Protein AF-B6QWJ3-F1 (afdb_monomer_lite)

Organism: Talaromyces marneffei (strain ATCC 18224 / CBS 334.59 / QM 7333) (NCBI:txid441960)

Sequence (126 aa):
MPTTPEPTTAPEAAPEGAREAASGGESKPYSTRLNRDDRIRILTLREAGFTYLQIASQLHITHDQVQYTCQSQQATPKKARGRTPKLSEEDVDRVIDWISSSKRTRRMPYCKGTLGEEPGAKDREQ

Foldseek 3Di:
DDDDDDDDDDDDDDDDDDDDDDDPPPPDPDFDDDDLVLLVQLVVVVVVPDDLVVSCVVSVHDSVNSVVSVVVVDSDPDDDDDDDDPDDPVRVVVVVCQCVVDPCSVPDPPVVNPDDDDDDDDDDDD

Secondary structure (DSSP, 8-state):
---------------------------PPPPPPPPHHHHHHHHHHHHTT--HHHHHHHHT--HHHHHHHHHH--SSPPPPP-PPPSS-HHHHHHHHHHHHH-HHHHTS-GGGTTS-----------

Structure (mmCIF, N/CA/C/O backbone):
data_AF-B6QWJ3-F1
#
_entry.id   AF-B6QWJ3-F1
#
loop_
_atom_site.group_PDB
_atom_site.id
_atom_site.type_symbol
_atom_site.label_atom_id
_atom_site.label_alt_id
_atom_site.label_comp_id
_atom_site.label_asym_id
_atom_site.label_entity_id
_atom_site.label_seq_id
_atom_site.pdbx_PDB_ins_code
_atom_site.Cartn_x
_atom_site.Cartn_y
_atom_site.Cartn_z
_atom_site.occupancy
_atom_site.B_iso_or_equiv
_atom_site.auth_seq_id
_atom_site.auth_comp_id
_atom_site.auth_asym_id
_atom_site.auth_atom_id
_atom_site.pdbx_PDB_model_num
ATOM 1 N N . MET A 1 1 ? 17.146 13.022 80.639 1.00 51.72 1 MET A N 1
ATOM 2 C CA . MET A 1 1 ? 18.203 14.061 80.619 1.00 51.72 1 MET A CA 1
ATOM 3 C C . MET A 1 1 ? 19.398 13.463 81.343 1.00 51.72 1 MET A C 1
ATOM 5 O O . MET A 1 1 ? 19.155 13.011 82.458 1.00 51.72 1 MET A O 1
ATOM 9 N N . PRO A 1 2 ? 20.585 13.308 80.722 1.00 50.34 2 PRO A N 1
ATOM 10 C CA . PRO A 1 2 ? 21.400 14.426 80.210 1.00 50.34 2 PRO A CA 1
ATOM 11 C C . PRO A 1 2 ? 22.055 14.174 78.815 1.00 50.34 2 PRO A C 1
ATOM 13 O O . PRO A 1 2 ? 22.333 13.043 78.443 1.00 50.34 2 PRO A O 1
ATOM 16 N N . THR A 1 3 ? 22.002 15.175 77.925 1.00 45.66 3 THR A N 1
ATOM 17 C CA . THR A 1 3 ? 23.116 15.982 77.352 1.00 45.66 3 THR A CA 1
ATOM 18 C C . THR A 1 3 ? 23.955 15.340 76.236 1.00 45.66 3 THR A C 1
ATOM 20 O O . THR A 1 3 ? 24.831 14.517 76.483 1.00 45.66 3 THR A O 1
ATOM 23 N N . THR A 1 4 ? 23.721 15.840 75.018 1.00 52.12 4 THR A N 1
ATOM 24 C CA . THR A 1 4 ? 24.616 15.861 73.846 1.00 52.12 4 THR A CA 1
ATOM 25 C C . THR A 1 4 ? 25.978 16.487 74.186 1.00 52.12 4 THR A C 1
ATOM 27 O O . THR A 1 4 ? 26.058 17.303 75.109 1.00 52.12 4 THR A O 1
ATOM 30 N N . PRO A 1 5 ? 27.033 16.168 73.418 1.00 62.16 5 PRO A N 1
ATOM 31 C CA . PRO A 1 5 ? 27.513 17.173 72.459 1.00 62.16 5 PRO A CA 1
ATOM 32 C C . PRO A 1 5 ? 27.913 16.610 71.077 1.00 62.16 5 PRO A C 1
ATOM 34 O O . PRO A 1 5 ? 28.518 15.546 70.971 1.00 62.16 5 PRO A O 1
ATOM 37 N N . GLU A 1 6 ? 27.602 17.373 70.023 1.00 51.09 6 GLU A N 1
ATOM 38 C CA . GLU A 1 6 ? 28.277 17.295 68.718 1.00 51.09 6 GLU A CA 1
ATOM 39 C C . GLU A 1 6 ? 29.750 17.716 68.844 1.00 51.09 6 GLU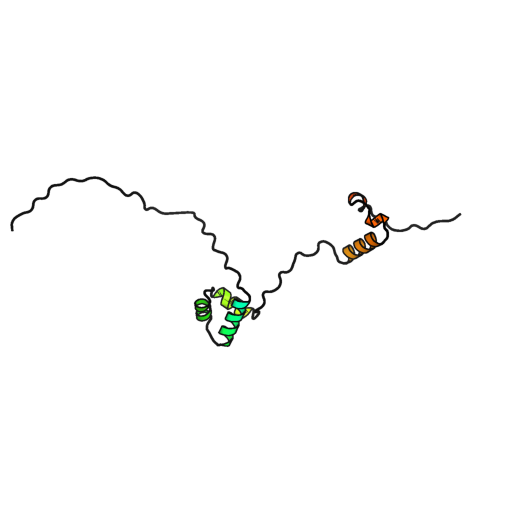 A C 1
ATOM 41 O O . GLU A 1 6 ? 30.107 18.491 69.738 1.00 51.09 6 GLU A O 1
ATOM 46 N N . PRO A 1 7 ? 30.587 17.307 67.878 1.00 60.84 7 PRO A N 1
ATOM 47 C CA . PRO A 1 7 ? 31.328 18.339 67.160 1.00 60.84 7 PRO A CA 1
ATOM 48 C C . PRO A 1 7 ? 31.329 18.166 65.630 1.00 60.84 7 PRO A C 1
ATOM 50 O O . PRO A 1 7 ? 31.678 17.124 65.085 1.00 60.84 7 PRO A O 1
ATOM 53 N N . THR A 1 8 ? 30.976 19.275 64.978 1.00 55.28 8 THR A N 1
ATOM 54 C CA . THR A 1 8 ? 31.453 19.829 63.699 1.00 55.28 8 THR A CA 1
ATOM 55 C C . THR A 1 8 ? 32.622 19.104 63.010 1.00 55.28 8 THR A C 1
ATOM 57 O O . THR A 1 8 ? 33.671 18.898 63.619 1.00 55.28 8 THR A O 1
ATOM 60 N N . THR A 1 9 ? 32.477 18.834 61.704 1.00 45.72 9 THR A N 1
ATOM 61 C CA . THR A 1 9 ? 33.469 19.087 60.629 1.00 45.72 9 THR A CA 1
ATOM 62 C C . THR A 1 9 ? 32.868 18.678 59.271 1.00 45.72 9 THR A C 1
ATOM 64 O O . THR A 1 9 ? 32.693 17.498 58.984 1.00 45.72 9 THR A O 1
ATOM 67 N N . ALA A 1 10 ? 32.545 19.672 58.439 1.00 48.94 10 ALA A N 1
ATOM 68 C CA . ALA A 1 10 ? 32.443 19.570 56.974 1.00 48.94 10 ALA A CA 1
ATOM 69 C C . ALA A 1 10 ? 33.877 19.709 56.384 1.00 48.94 10 ALA A C 1
ATOM 71 O O . ALA A 1 10 ? 34.705 20.274 57.105 1.00 48.94 10 ALA A O 1
ATOM 72 N N . PRO A 1 11 ? 34.221 19.298 55.135 1.00 56.81 11 PRO A N 1
ATOM 73 C CA . PRO A 1 11 ? 33.422 19.507 53.917 1.00 56.81 11 PRO A CA 1
ATOM 74 C C . PRO A 1 11 ? 33.560 18.426 52.808 1.00 56.81 11 PRO A C 1
ATOM 76 O O . PRO A 1 11 ? 34.256 17.432 52.956 1.00 56.81 11 PRO A O 1
ATOM 79 N N . GLU A 1 12 ? 32.923 18.714 51.664 1.00 45.66 12 GLU A N 1
ATOM 80 C CA . GLU A 1 12 ? 33.376 18.349 50.308 1.00 45.66 12 GLU A CA 1
ATOM 81 C C . GLU A 1 12 ? 33.055 16.942 49.766 1.00 45.66 12 GLU A C 1
ATOM 83 O O . GLU A 1 12 ? 33.796 15.987 49.949 1.00 45.66 12 GLU A O 1
ATOM 88 N N . ALA A 1 13 ? 31.987 16.858 48.966 1.00 41.09 13 ALA A N 1
ATOM 89 C CA . ALA A 1 13 ? 32.030 16.216 47.648 1.00 41.09 13 ALA A CA 1
ATOM 90 C C . ALA A 1 13 ? 30.765 16.592 46.860 1.00 41.09 13 ALA A C 1
ATOM 92 O O . ALA A 1 13 ? 29.645 16.256 47.243 1.00 41.09 13 ALA A O 1
ATOM 93 N N . ALA A 1 14 ? 30.957 17.318 45.760 1.00 51.53 14 ALA A N 1
ATOM 94 C CA . ALA A 1 14 ? 29.936 17.558 44.748 1.00 51.53 14 ALA A CA 1
ATOM 95 C C . ALA A 1 14 ? 29.387 16.229 44.191 1.00 51.53 14 ALA A C 1
ATOM 97 O O . ALA A 1 14 ? 30.096 15.222 44.149 1.00 51.53 14 ALA A O 1
ATOM 98 N N . PRO A 1 15 ? 28.155 16.240 43.672 1.00 49.75 15 PRO A N 1
ATOM 99 C CA . PRO A 1 15 ? 28.091 16.006 42.234 1.00 49.75 15 PRO A CA 1
ATOM 100 C C . PRO A 1 15 ? 27.407 17.155 41.491 1.00 49.75 15 PRO A C 1
ATOM 102 O O . PRO A 1 15 ? 26.205 17.401 41.592 1.00 49.75 15 PRO A O 1
ATOM 105 N N . GLU A 1 16 ? 28.230 17.832 40.695 1.00 50.47 16 GLU A N 1
ATOM 106 C CA . GLU A 1 16 ? 27.838 18.423 39.423 1.00 50.47 16 GLU A CA 1
ATOM 107 C C . GLU A 1 16 ? 27.122 17.360 38.580 1.00 50.47 16 GLU A C 1
ATOM 109 O O . GLU A 1 16 ? 27.654 16.269 38.377 1.00 50.47 16 GLU A O 1
ATOM 114 N N . GLY A 1 17 ? 25.936 17.675 38.061 1.00 47.25 17 GLY A N 1
ATOM 115 C CA . GLY A 1 17 ? 25.337 16.850 37.013 1.00 47.25 17 GLY A CA 1
ATOM 116 C C . GLY A 1 17 ? 23.819 16.818 36.988 1.00 47.25 17 GLY A C 1
ATOM 117 O O . GLY A 1 17 ? 23.249 15.737 37.032 1.00 47.25 17 GLY A O 1
ATOM 118 N N . ALA A 1 18 ? 23.148 17.968 36.893 1.00 48.97 18 ALA A N 1
ATOM 119 C CA . ALA A 1 18 ? 21.744 17.998 36.472 1.00 48.97 18 ALA A CA 1
ATOM 120 C C . ALA A 1 18 ? 21.313 19.402 36.025 1.00 48.97 18 ALA A C 1
ATOM 122 O O . ALA A 1 18 ? 20.851 20.211 36.826 1.00 48.97 18 ALA A O 1
ATOM 123 N N . ARG A 1 19 ? 21.501 19.701 34.737 1.00 50.94 19 ARG A N 1
ATOM 124 C CA . ARG A 1 19 ? 20.718 20.688 33.967 1.00 50.94 19 ARG A CA 1
ATOM 125 C C . ARG A 1 19 ? 21.004 20.433 32.486 1.00 50.94 19 ARG A C 1
ATOM 127 O O . ARG A 1 19 ? 22.098 20.721 32.018 1.00 50.94 19 ARG A O 1
ATOM 134 N N . GLU A 1 20 ? 20.248 19.517 31.875 1.00 46.59 20 GLU A N 1
ATOM 135 C CA . GLU A 1 20 ? 19.101 19.817 30.988 1.00 46.59 20 GLU A CA 1
ATOM 136 C C . GLU A 1 20 ? 19.497 20.807 29.879 1.00 46.59 20 GLU A C 1
ATOM 138 O O . GLU A 1 20 ? 19.788 21.964 30.145 1.00 46.59 20 GLU A O 1
ATOM 143 N N . ALA A 1 21 ? 19.750 20.351 28.652 1.00 46.31 21 ALA A N 1
ATOM 144 C CA . ALA A 1 21 ? 18.791 19.939 27.618 1.00 46.31 21 ALA A CA 1
ATOM 145 C C . ALA A 1 21 ? 18.730 21.017 26.524 1.00 46.31 21 ALA A C 1
ATOM 147 O O . ALA A 1 21 ? 18.309 22.136 26.788 1.00 46.31 21 ALA A O 1
ATOM 148 N N . ALA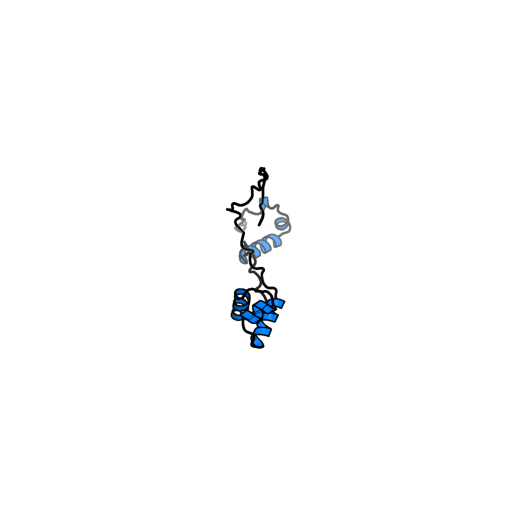 A 1 22 ? 19.128 20.670 25.296 1.00 46.78 22 ALA A N 1
ATOM 149 C CA . ALA A 1 22 ? 18.322 20.899 24.093 1.00 46.78 22 ALA A CA 1
ATOM 150 C C . ALA A 1 22 ? 19.084 20.522 22.814 1.00 46.78 22 ALA A C 1
ATOM 152 O O . ALA A 1 22 ? 20.265 20.808 22.648 1.00 46.78 22 ALA A O 1
ATOM 153 N N . SER A 1 23 ? 18.313 19.982 21.872 1.00 49.84 23 SER A N 1
ATOM 154 C CA . SER A 1 23 ? 18.631 19.777 20.458 1.00 49.84 23 SER A CA 1
ATOM 155 C C . SER A 1 23 ? 19.298 18.457 20.063 1.00 49.84 23 SER A C 1
ATOM 157 O O . SER A 1 23 ? 20.078 18.398 19.114 1.00 49.84 23 SER A O 1
ATOM 159 N N . GLY A 1 24 ? 18.874 17.360 20.690 1.00 46.06 24 GLY A N 1
ATOM 160 C CA . GLY A 1 24 ? 18.701 16.115 19.945 1.00 46.06 24 GLY A CA 1
ATOM 161 C C . GLY A 1 24 ? 17.351 16.185 19.239 1.00 46.06 24 GLY A C 1
ATOM 162 O O . GLY A 1 24 ? 16.323 15.956 19.864 1.00 46.06 24 GLY A O 1
ATOM 163 N N . GLY A 1 25 ? 17.323 16.578 17.966 1.00 47.16 25 GLY A N 1
ATOM 164 C CA . GLY A 1 25 ? 16.115 16.437 17.160 1.00 47.16 25 GLY A CA 1
ATOM 165 C C . GLY A 1 25 ? 15.824 14.951 16.989 1.00 47.16 25 GLY A C 1
ATOM 166 O O . GLY A 1 25 ? 16.382 14.325 16.093 1.00 47.16 25 GLY A O 1
ATOM 167 N N . GLU A 1 26 ? 15.001 14.375 17.864 1.00 51.66 26 GLU A N 1
ATOM 168 C CA . GLU A 1 26 ? 14.523 13.003 17.720 1.00 51.66 26 GLU A CA 1
ATOM 169 C C . GLU A 1 26 ? 13.718 12.917 16.422 1.00 51.66 26 GLU A C 1
ATOM 171 O O . GLU A 1 26 ? 12.566 13.351 16.317 1.00 51.66 26 GLU A O 1
ATOM 176 N N . SER A 1 27 ? 14.363 12.389 15.382 1.00 58.72 27 SER A N 1
ATOM 177 C CA . SER A 1 27 ? 13.700 12.018 14.145 1.00 58.72 27 SER A CA 1
ATOM 178 C C . SER A 1 27 ? 12.640 10.985 14.502 1.00 58.72 27 SER A C 1
ATOM 180 O O . SER A 1 27 ? 12.977 9.854 14.855 1.00 58.72 27 SER A O 1
ATOM 182 N N . LYS A 1 28 ? 11.365 11.386 14.445 1.00 59.78 28 LYS A N 1
ATOM 183 C CA . LYS A 1 28 ? 10.224 10.490 14.665 1.00 59.78 28 LYS A CA 1
ATOM 184 C C . LYS A 1 28 ? 10.461 9.217 13.848 1.00 59.78 28 LYS A C 1
ATOM 186 O O . LYS A 1 28 ? 10.629 9.340 12.630 1.00 59.78 28 LYS A O 1
ATOM 191 N N . PRO A 1 29 ? 10.513 8.026 14.471 1.00 58.28 29 PRO A N 1
ATOM 192 C CA . PRO A 1 29 ? 10.700 6.802 13.717 1.00 58.28 29 PRO A CA 1
ATOM 193 C C . PRO A 1 29 ? 9.537 6.707 12.734 1.00 58.28 29 PRO A C 1
ATOM 195 O O . PRO A 1 29 ? 8.370 6.686 13.132 1.00 58.28 29 PRO A O 1
ATOM 198 N N . TYR A 1 30 ? 9.845 6.744 11.438 1.00 58.50 30 TYR A N 1
ATOM 199 C CA . TYR A 1 30 ? 8.831 6.567 10.412 1.00 58.50 30 TYR A CA 1
ATOM 200 C C . TYR A 1 30 ? 8.126 5.240 10.679 1.00 58.50 30 TYR A C 1
ATOM 202 O O . TYR A 1 30 ? 8.777 4.205 10.815 1.00 58.50 30 TYR A O 1
ATOM 210 N N . SER A 1 31 ? 6.797 5.285 10.787 1.00 65.75 31 SER A N 1
ATOM 211 C CA . SER A 1 31 ? 5.992 4.097 11.051 1.00 65.75 31 SER A CA 1
ATOM 212 C C . SER A 1 31 ? 6.284 3.038 9.984 1.00 65.75 31 SER A C 1
ATOM 214 O O . SER A 1 31 ? 6.079 3.271 8.788 1.00 65.75 31 SER A O 1
ATOM 216 N N . THR A 1 32 ? 6.815 1.891 10.414 1.00 80.38 32 THR A N 1
ATOM 217 C CA . THR A 1 32 ? 7.132 0.766 9.534 1.00 80.38 32 THR A CA 1
ATOM 218 C C . THR A 1 32 ? 5.881 0.367 8.756 1.00 80.38 32 THR A C 1
ATOM 220 O O . THR A 1 32 ? 4.793 0.240 9.318 1.00 80.38 32 THR A O 1
ATOM 223 N N . ARG A 1 33 ? 6.015 0.194 7.435 1.00 82.56 33 ARG A N 1
ATOM 224 C CA . ARG A 1 33 ? 4.890 -0.221 6.586 1.00 82.56 33 ARG A CA 1
ATOM 225 C C . ARG A 1 33 ? 4.392 -1.594 7.043 1.00 82.56 33 ARG A C 1
ATOM 227 O O . ARG A 1 33 ? 5.197 -2.509 7.183 1.00 82.56 33 ARG A O 1
ATOM 234 N N . LEU A 1 34 ? 3.075 -1.732 7.210 1.00 86.56 34 LEU A N 1
ATOM 235 C CA . LEU A 1 34 ? 2.450 -3.013 7.544 1.00 86.56 34 LEU A CA 1
ATOM 236 C C . LEU A 1 34 ? 2.729 -4.068 6.472 1.00 86.56 34 LEU A C 1
ATOM 238 O O . LEU A 1 34 ? 2.629 -3.781 5.271 1.00 86.56 34 LEU A O 1
ATOM 242 N N . ASN A 1 35 ? 3.006 -5.294 6.917 1.00 87.94 35 ASN A N 1
ATOM 243 C CA . ASN A 1 35 ? 3.135 -6.436 6.029 1.00 87.94 35 ASN A CA 1
ATOM 244 C C . ASN A 1 35 ? 1.748 -6.909 5.548 1.00 87.94 35 ASN A C 1
ATOM 246 O O . ASN A 1 35 ? 0.708 -6.520 6.087 1.00 87.94 35 ASN A O 1
ATOM 250 N N . ARG A 1 36 ? 1.712 -7.752 4.512 1.00 87.81 36 ARG A N 1
ATOM 251 C CA . ARG A 1 36 ? 0.461 -8.311 3.977 1.00 87.81 36 ARG A CA 1
ATOM 252 C C . ARG A 1 36 ? -0.301 -9.097 5.047 1.00 87.81 36 ARG A C 1
ATOM 254 O O . ARG A 1 36 ? -1.506 -8.903 5.181 1.00 87.81 36 ARG A O 1
ATOM 261 N N . ASP A 1 37 ? 0.394 -9.925 5.822 1.00 91.19 37 ASP A N 1
ATOM 262 C CA . ASP A 1 37 ? -0.227 -10.752 6.862 1.00 91.19 37 ASP A CA 1
ATOM 263 C C . ASP A 1 37 ? -0.819 -9.913 7.997 1.00 91.19 37 ASP A C 1
ATOM 265 O O . ASP A 1 37 ? -1.909 -10.213 8.475 1.00 91.19 37 ASP A O 1
ATOM 269 N N . ASP A 1 38 ? -0.173 -8.805 8.377 1.00 91.12 38 ASP A N 1
ATOM 270 C CA . ASP A 1 38 ? -0.737 -7.866 9.355 1.00 91.12 38 ASP A CA 1
ATOM 271 C C . ASP A 1 38 ? -2.055 -7.284 8.859 1.00 91.12 38 ASP A C 1
ATOM 273 O O . ASP A 1 38 ? -3.038 -7.254 9.595 1.00 91.12 38 ASP A O 1
ATOM 277 N N . ARG A 1 39 ? -2.111 -6.884 7.583 1.00 93.00 39 ARG A N 1
ATOM 278 C CA . ARG A 1 39 ? -3.341 -6.363 6.976 1.00 93.00 39 ARG A CA 1
ATOM 279 C C . ARG A 1 39 ? -4.447 -7.416 6.955 1.00 93.00 39 ARG A C 1
ATOM 281 O O . ARG A 1 39 ? -5.586 -7.083 7.263 1.00 93.00 39 ARG A O 1
ATOM 288 N N . ILE A 1 40 ? -4.120 -8.673 6.644 1.00 94.06 40 ILE A N 1
ATOM 289 C CA . ILE A 1 40 ? -5.079 -9.790 6.691 1.00 94.06 40 ILE A CA 1
ATOM 290 C C . ILE A 1 40 ? -5.597 -9.989 8.120 1.00 94.06 40 ILE A C 1
ATOM 292 O O . ILE A 1 40 ? -6.809 -10.067 8.318 1.00 94.06 40 ILE A O 1
ATOM 296 N N . ARG A 1 41 ? -4.708 -10.009 9.123 1.00 94.88 41 ARG A N 1
ATOM 297 C CA . ARG A 1 41 ? -5.090 -10.153 10.537 1.00 94.88 41 ARG A CA 1
ATOM 298 C C . ARG A 1 41 ? -6.002 -9.021 11.000 1.00 94.88 41 ARG A C 1
ATOM 300 O O . ARG A 1 41 ? -7.018 -9.295 11.628 1.00 94.88 41 ARG A O 1
ATOM 307 N N . ILE A 1 42 ? -5.694 -7.773 10.644 1.00 94.94 42 ILE A N 1
ATOM 308 C CA . ILE A 1 42 ? -6.534 -6.607 10.962 1.00 94.94 42 ILE A CA 1
ATOM 309 C C . ILE A 1 42 ? -7.938 -6.763 10.371 1.00 94.94 42 ILE A C 1
ATOM 311 O O . ILE A 1 42 ? -8.918 -6.564 11.085 1.00 94.94 42 ILE A O 1
ATOM 315 N N . LEU A 1 43 ? -8.045 -7.117 9.085 1.00 95.00 43 LEU A N 1
ATOM 316 C CA . LEU A 1 43 ? -9.343 -7.278 8.420 1.00 95.00 43 LEU A CA 1
ATOM 317 C C . LEU A 1 43 ? -10.142 -8.432 9.032 1.00 95.00 43 LEU A C 1
ATOM 319 O O . LEU A 1 43 ? -11.314 -8.255 9.340 1.00 95.00 43 LEU A O 1
ATOM 323 N N . THR A 1 44 ? -9.484 -9.556 9.317 1.00 95.88 44 THR A N 1
ATOM 324 C CA . THR A 1 44 ? -10.109 -10.719 9.967 1.00 95.88 44 THR A CA 1
ATOM 325 C C . THR A 1 44 ? -10.639 -10.362 11.358 1.00 95.88 44 THR A C 1
ATOM 327 O O . THR A 1 44 ? -11.777 -10.672 11.696 1.00 95.88 44 THR A O 1
ATOM 330 N N . LEU A 1 45 ? -9.842 -9.659 12.173 1.00 95.44 45 LEU A N 1
ATOM 331 C CA . LEU A 1 45 ? -10.274 -9.208 13.500 1.00 95.44 45 LEU A CA 1
ATOM 332 C C . LEU A 1 45 ? -11.409 -8.186 13.408 1.00 95.44 45 LEU A C 1
ATOM 334 O O . LEU A 1 45 ? -12.298 -8.170 14.259 1.00 95.44 45 LEU A O 1
ATOM 338 N N . ARG A 1 46 ? -11.416 -7.351 12.365 1.00 95.06 46 ARG A N 1
ATOM 339 C CA . ARG A 1 46 ? -12.516 -6.419 12.137 1.00 95.06 46 ARG A CA 1
ATOM 340 C C . ARG A 1 46 ? -13.809 -7.140 11.758 1.00 95.06 46 ARG A C 1
ATOM 342 O O . ARG A 1 46 ? -14.861 -6.761 12.264 1.00 95.06 46 ARG A O 1
ATOM 349 N N . GLU A 1 47 ? -13.733 -8.165 10.915 1.00 93.88 47 GLU A N 1
ATOM 350 C CA . GLU A 1 47 ? -14.872 -9.026 10.564 1.00 93.88 47 GLU A CA 1
ATOM 351 C C . GLU A 1 47 ? -15.403 -9.792 11.783 1.00 93.88 47 GLU A C 1
ATOM 353 O O . GLU A 1 47 ? -16.612 -9.928 11.943 1.00 93.88 47 GLU A O 1
ATOM 358 N N . ALA A 1 48 ? -14.519 -10.195 12.698 1.00 95.62 48 ALA A N 1
ATOM 359 C CA . ALA A 1 48 ? -14.884 -10.796 13.980 1.00 95.62 48 ALA A CA 1
ATOM 360 C C . ALA A 1 48 ? -15.467 -9.797 15.009 1.00 95.62 48 ALA A C 1
ATOM 362 O O . ALA A 1 48 ? -15.828 -10.201 16.112 1.00 95.62 48 ALA A O 1
ATOM 363 N N . GLY A 1 49 ? -15.569 -8.504 14.676 1.00 95.31 49 GLY A N 1
ATOM 364 C CA . GLY A 1 49 ? -16.221 -7.491 15.512 1.00 95.31 49 GLY A CA 1
ATOM 365 C C . GLY A 1 49 ? -15.322 -6.798 16.542 1.00 95.31 49 GLY A C 1
ATOM 366 O O . GLY A 1 49 ? -15.833 -6.082 17.403 1.00 95.31 49 GLY A O 1
ATOM 367 N N . PHE A 1 50 ? -13.998 -6.960 16.469 1.00 95.81 50 PHE A N 1
ATOM 368 C CA . PHE A 1 50 ? -13.080 -6.264 17.376 1.00 95.81 50 PHE A CA 1
ATOM 369 C C . PHE A 1 50 ? -12.995 -4.760 17.071 1.00 95.81 50 PHE A C 1
ATOM 371 O O . PHE A 1 50 ? -13.052 -4.316 15.919 1.00 95.81 50 PHE A O 1
ATOM 378 N N . THR A 1 51 ? -12.813 -3.959 18.124 1.00 96.50 51 THR A N 1
ATOM 379 C CA . THR A 1 51 ? -12.618 -2.505 18.011 1.00 96.50 51 THR A CA 1
ATOM 380 C C . THR A 1 51 ? -11.190 -2.159 17.582 1.00 96.50 51 THR A C 1
ATOM 382 O O . THR A 1 51 ? -10.255 -2.936 17.775 1.00 96.50 51 THR A O 1
ATOM 385 N N . TYR A 1 52 ? -10.981 -0.955 17.042 1.00 95.75 52 TYR A N 1
ATOM 386 C CA . TYR A 1 52 ? -9.657 -0.528 16.569 1.00 95.75 52 TYR A CA 1
ATOM 387 C C . TYR A 1 52 ? -8.586 -0.529 17.654 1.00 95.75 52 TYR A C 1
ATOM 389 O O . TYR A 1 52 ? -7.461 -0.948 17.391 1.00 95.75 52 TYR A O 1
ATOM 397 N N . LEU A 1 53 ? -8.938 -0.108 18.870 1.00 95.75 53 LEU A N 1
ATOM 398 C CA . LEU A 1 53 ? -8.011 -0.090 20.000 1.00 95.75 53 LEU A CA 1
ATOM 399 C C . LEU A 1 53 ? -7.586 -1.504 20.406 1.00 95.75 53 LEU A C 1
ATOM 401 O O . LEU A 1 53 ? -6.405 -1.729 20.646 1.00 95.75 53 LEU A O 1
ATOM 405 N N . GLN A 1 54 ? -8.519 -2.462 20.407 1.00 95.31 54 GLN A N 1
ATOM 406 C CA . GLN A 1 54 ? -8.221 -3.866 20.718 1.00 95.31 54 GLN A CA 1
ATOM 407 C C . GLN A 1 54 ? -7.308 -4.504 19.664 1.00 95.31 54 GLN A C 1
ATOM 409 O O . GLN A 1 54 ? -6.383 -5.241 19.998 1.00 95.31 54 GLN A O 1
ATOM 414 N N . ILE A 1 55 ? -7.541 -4.204 18.385 1.00 95.44 55 ILE A N 1
ATOM 415 C CA . ILE A 1 55 ? -6.706 -4.705 17.286 1.00 95.44 55 ILE A CA 1
ATOM 416 C C . ILE A 1 55 ? -5.297 -4.105 17.376 1.00 95.44 55 ILE A C 1
ATOM 418 O O . ILE A 1 55 ? -4.310 -4.828 17.249 1.00 95.44 55 ILE A O 1
ATOM 422 N N . ALA A 1 56 ? -5.205 -2.798 17.637 1.00 95.12 56 ALA A N 1
ATOM 423 C CA . ALA A 1 56 ? -3.940 -2.094 17.813 1.00 95.12 56 ALA A CA 1
ATOM 424 C C . ALA A 1 56 ? -3.125 -2.666 18.983 1.00 95.12 56 ALA A C 1
ATOM 426 O O . ALA A 1 56 ? -1.934 -2.936 18.823 1.00 95.12 56 ALA A O 1
ATOM 427 N N . SER A 1 57 ? -3.770 -2.929 20.128 1.00 94.81 57 SER A N 1
ATOM 428 C CA . SER A 1 57 ? -3.102 -3.532 21.285 1.00 94.81 57 SER A CA 1
ATOM 429 C C . SER A 1 57 ? -2.652 -4.968 21.025 1.00 94.81 57 SER A C 1
ATOM 431 O O . SER A 1 57 ? -1.558 -5.336 21.437 1.00 94.81 57 SER A O 1
ATOM 433 N N . GLN A 1 58 ? -3.463 -5.767 20.322 1.00 93.88 58 GLN A N 1
ATOM 434 C CA . GLN A 1 58 ? -3.174 -7.181 20.061 1.00 93.88 58 GLN A CA 1
ATOM 435 C C . GLN A 1 58 ? -2.036 -7.385 19.051 1.00 93.88 58 GLN A C 1
ATOM 437 O O . GLN A 1 58 ? -1.270 -8.337 19.167 1.00 93.88 58 GLN A O 1
ATOM 442 N N . LEU A 1 59 ? -1.948 -6.524 18.033 1.00 91.75 59 LEU A N 1
ATOM 443 C CA . LEU A 1 59 ? -0.955 -6.629 16.957 1.00 91.75 59 LEU A CA 1
ATOM 444 C C . LEU A 1 59 ? 0.258 -5.708 17.162 1.00 91.75 59 LEU A C 1
ATOM 446 O O . LEU A 1 59 ? 1.181 -5.753 16.355 1.00 91.75 59 LEU A O 1
ATOM 450 N N . HIS A 1 60 ? 0.267 -4.890 18.221 1.00 92.12 60 HIS A N 1
ATOM 451 C CA . HIS A 1 60 ? 1.299 -3.883 18.504 1.00 92.12 60 HIS A CA 1
ATOM 452 C C . HIS A 1 60 ? 1.528 -2.898 17.344 1.00 92.12 60 HIS A C 1
ATOM 454 O O . HIS A 1 60 ? 2.656 -2.542 17.005 1.00 92.12 60 HIS A O 1
ATOM 460 N N . ILE A 1 61 ? 0.434 -2.448 16.737 1.00 91.75 61 ILE A N 1
ATOM 461 C CA . ILE A 1 61 ? 0.414 -1.497 15.617 1.00 91.75 61 ILE A CA 1
ATOM 462 C C . ILE A 1 61 ? -0.344 -0.237 16.020 1.00 91.75 61 ILE A C 1
ATOM 464 O O . ILE A 1 61 ? -1.091 -0.232 16.998 1.00 91.75 61 ILE A O 1
ATOM 468 N N . THR A 1 62 ? -0.178 0.850 15.272 1.00 92.75 62 THR A N 1
ATOM 469 C CA . THR A 1 62 ? -0.856 2.100 15.623 1.00 92.75 62 THR A CA 1
ATOM 470 C C . THR A 1 62 ? -2.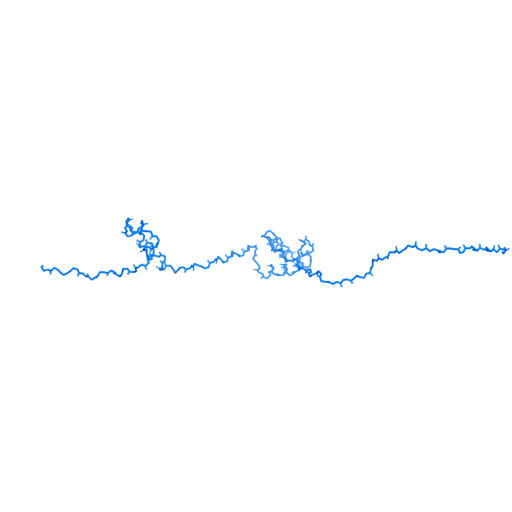335 2.063 15.244 1.00 92.75 62 THR A C 1
ATOM 472 O O . THR A 1 62 ? -2.746 1.422 14.273 1.00 92.75 62 THR A O 1
ATOM 475 N N . HIS A 1 63 ? -3.150 2.809 15.992 1.00 94.12 63 HIS A N 1
ATOM 476 C CA . HIS A 1 63 ? -4.571 2.980 15.687 1.00 94.12 63 HIS A CA 1
ATOM 477 C C . HIS A 1 63 ? -4.791 3.475 14.245 1.00 94.12 63 HIS A C 1
ATOM 479 O O . HIS A 1 63 ? -5.643 2.949 13.530 1.00 94.12 63 HIS A O 1
ATOM 485 N N . ASP A 1 64 ? -3.966 4.417 13.779 1.00 92.38 64 ASP A N 1
ATOM 486 C CA . ASP A 1 64 ? -4.053 4.961 12.419 1.00 92.38 64 ASP A CA 1
ATOM 487 C C . ASP A 1 64 ? -3.785 3.904 11.343 1.00 92.38 64 ASP A C 1
ATOM 489 O O . ASP A 1 64 ? -4.439 3.896 10.301 1.00 92.38 64 ASP A O 1
ATOM 493 N N . GLN A 1 65 ? -2.864 2.969 11.594 1.00 92.12 65 GLN A N 1
ATOM 494 C CA . GLN A 1 65 ? -2.594 1.854 10.687 1.00 92.12 65 GLN A CA 1
ATOM 495 C C . GLN A 1 65 ? -3.786 0.891 10.599 1.00 92.12 65 GLN A C 1
ATOM 497 O O . GLN A 1 65 ? -4.130 0.435 9.502 1.00 92.12 65 GLN A O 1
ATOM 502 N N . VAL A 1 66 ? -4.447 0.612 11.728 1.00 93.75 66 VAL A N 1
ATOM 503 C CA . VAL A 1 66 ? -5.685 -0.186 11.771 1.00 93.75 66 VAL A CA 1
ATOM 504 C C . VAL A 1 66 ? -6.791 0.516 10.993 1.00 93.75 66 VAL A C 1
ATOM 506 O O . VAL A 1 66 ? -7.413 -0.090 10.117 1.00 93.75 66 VAL A O 1
ATOM 509 N N . GLN A 1 67 ? -6.997 1.804 11.267 1.00 94.50 67 GLN A N 1
ATOM 510 C CA . GLN A 1 67 ? -8.010 2.623 10.615 1.00 94.50 67 GLN A CA 1
ATOM 511 C C . GLN A 1 67 ? -7.786 2.684 9.102 1.00 94.50 67 GLN A C 1
ATOM 513 O O . GLN A 1 67 ? -8.706 2.399 8.337 1.00 94.50 67 GLN A O 1
ATOM 518 N N . TYR A 1 68 ? -6.564 2.989 8.662 1.00 92.94 68 TYR A N 1
ATOM 519 C CA . TYR A 1 68 ? -6.205 3.032 7.246 1.00 92.94 68 TYR A CA 1
ATOM 520 C C . TYR A 1 68 ? -6.441 1.683 6.560 1.00 92.94 68 TYR A C 1
ATOM 522 O O . TYR A 1 68 ? -7.012 1.620 5.470 1.00 92.94 68 TYR A O 1
ATOM 530 N N . THR A 1 69 ? -6.042 0.584 7.205 1.00 92.75 69 THR A N 1
ATOM 531 C CA . THR A 1 69 ? -6.246 -0.763 6.659 1.00 92.75 69 THR A CA 1
ATOM 532 C C . THR A 1 69 ? -7.734 -1.066 6.506 1.00 92.75 69 THR A C 1
ATOM 534 O O . THR A 1 69 ? -8.150 -1.476 5.422 1.00 92.75 69 THR A O 1
ATOM 537 N N . CYS A 1 70 ? -8.540 -0.772 7.530 1.00 92.38 70 CYS A N 1
ATOM 538 C CA . CYS A 1 70 ? -9.991 -0.953 7.499 1.00 92.38 70 CYS A CA 1
ATOM 539 C C . CYS A 1 70 ? -10.674 -0.095 6.427 1.00 92.38 70 CYS A C 1
ATOM 541 O O . CYS A 1 70 ? -11.579 -0.585 5.766 1.00 92.38 70 CYS A O 1
ATOM 543 N N . GLN A 1 71 ? -10.246 1.155 6.228 1.00 92.38 71 GLN A N 1
ATOM 544 C CA . GLN A 1 71 ? -10.793 2.031 5.183 1.00 92.38 71 GLN A CA 1
ATOM 545 C C . GLN A 1 71 ? -10.399 1.568 3.781 1.00 92.38 71 GLN A C 1
ATOM 547 O O . GLN A 1 71 ? -11.198 1.636 2.855 1.00 92.38 71 GLN A O 1
ATOM 552 N N . SER A 1 72 ? -9.161 1.096 3.616 1.00 88.00 72 SER A N 1
ATOM 553 C CA . SER A 1 72 ? -8.693 0.621 2.318 1.00 88.00 72 SER A CA 1
ATOM 554 C C . SER A 1 72 ? -9.324 -0.714 1.910 1.00 88.00 72 SER A C 1
ATOM 556 O O . SER A 1 72 ? -9.381 -0.978 0.717 1.00 88.00 72 SER A O 1
ATOM 558 N N . GLN A 1 73 ? -9.745 -1.561 2.865 1.00 83.94 73 GLN A N 1
ATOM 559 C CA . GLN A 1 73 ? -10.251 -2.935 2.657 1.00 83.94 73 GLN A CA 1
ATOM 560 C C . GLN A 1 73 ? -9.393 -3.810 1.718 1.00 83.94 73 GLN A C 1
ATOM 562 O O . GLN A 1 73 ? -9.846 -4.822 1.194 1.00 83.94 73 GLN A O 1
ATOM 567 N N . GLN A 1 74 ? -8.127 -3.447 1.502 1.00 79.44 74 GLN A N 1
ATOM 568 C CA . GLN A 1 74 ? -7.209 -4.178 0.635 1.00 79.44 74 GLN A CA 1
ATOM 569 C C . GLN A 1 74 ? -6.130 -4.829 1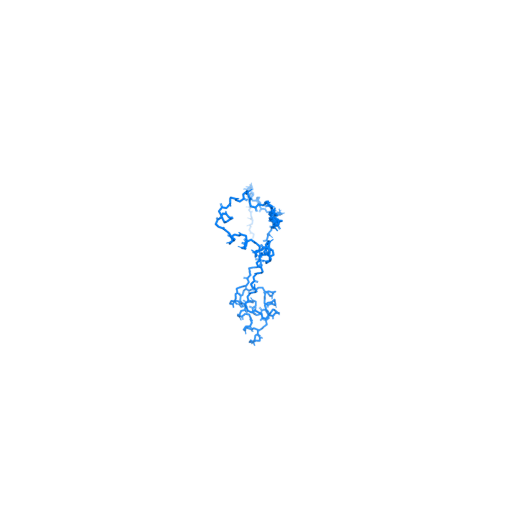.492 1.00 79.44 74 GLN A C 1
ATOM 571 O O . GLN A 1 74 ? -5.303 -4.142 2.098 1.00 79.44 74 GLN A O 1
ATOM 576 N N . ALA A 1 75 ? -6.102 -6.159 1.526 1.00 76.94 75 ALA A N 1
ATOM 577 C CA . ALA A 1 75 ? -5.034 -6.906 2.186 1.00 76.94 75 ALA A CA 1
ATOM 578 C C . ALA A 1 75 ? -3.709 -6.817 1.411 1.00 76.94 75 ALA A C 1
ATOM 580 O O . ALA A 1 75 ? -2.638 -6.722 2.006 1.00 76.94 75 ALA A O 1
ATOM 581 N N . THR A 1 76 ? -3.777 -6.810 0.078 1.00 77.88 76 THR A N 1
ATOM 582 C CA . THR A 1 76 ? -2.598 -6.787 -0.794 1.00 77.88 76 THR A CA 1
ATOM 583 C C . THR A 1 76 ? -2.133 -5.343 -1.010 1.00 77.88 76 THR A C 1
ATOM 585 O O . THR A 1 76 ? -2.889 -4.539 -1.560 1.00 77.88 76 THR A O 1
ATOM 588 N N . PRO A 1 77 ? -0.899 -4.975 -0.611 1.00 71.50 77 PRO A N 1
ATOM 589 C CA . PRO A 1 77 ? -0.354 -3.655 -0.905 1.00 71.50 77 PRO A CA 1
ATOM 590 C C . PRO A 1 77 ? -0.347 -3.385 -2.415 1.00 71.50 77 PRO A C 1
ATOM 592 O O . PRO A 1 77 ? 0.070 -4.231 -3.207 1.00 71.50 77 PRO A O 1
ATOM 595 N N . LYS A 1 78 ? -0.782 -2.191 -2.830 1.00 73.44 78 LYS A N 1
ATOM 596 C CA . LYS A 1 78 ? -0.770 -1.793 -4.243 1.00 73.44 78 LYS A CA 1
ATOM 597 C C . LYS A 1 78 ? 0.666 -1.796 -4.776 1.00 73.44 78 LYS A C 1
ATOM 599 O O . LYS A 1 78 ? 1.553 -1.196 -4.164 1.00 73.44 78 LYS A O 1
ATOM 604 N N . LYS A 1 79 ? 0.884 -2.431 -5.935 1.00 77.25 79 LYS A N 1
ATOM 605 C CA . LYS A 1 79 ? 2.182 -2.411 -6.625 1.00 77.25 79 LYS A CA 1
ATOM 606 C C . LYS A 1 79 ? 2.582 -0.959 -6.878 1.00 77.25 79 LYS A C 1
ATOM 608 O O . LYS A 1 79 ? 1.784 -0.177 -7.401 1.00 77.25 79 LYS A O 1
ATOM 613 N N . ALA A 1 80 ? 3.801 -0.597 -6.481 1.00 74.19 80 ALA A N 1
ATOM 614 C CA . ALA A 1 80 ? 4.321 0.737 -6.733 1.00 74.19 80 ALA A CA 1
ATOM 615 C C . ALA A 1 80 ? 4.285 1.010 -8.239 1.00 74.19 80 ALA A C 1
ATOM 617 O O . ALA A 1 80 ? 4.688 0.162 -9.042 1.00 74.19 80 ALA A O 1
ATOM 618 N N . ARG A 1 81 ? 3.790 2.190 -8.622 1.00 76.38 81 ARG A N 1
ATOM 619 C CA . ARG A 1 81 ? 3.923 2.645 -10.002 1.00 76.38 81 ARG A CA 1
ATOM 620 C C . ARG A 1 81 ? 5.420 2.823 -10.239 1.00 76.38 81 ARG A C 1
ATOM 622 O O . ARG A 1 81 ? 6.063 3.599 -9.536 1.00 76.38 81 ARG A O 1
ATOM 629 N N . GLY A 1 82 ? 5.975 2.030 -11.151 1.00 84.81 82 GLY A N 1
ATOM 630 C CA . GLY A 1 82 ? 7.372 2.159 -11.544 1.00 84.81 82 GLY A CA 1
ATOM 631 C C . GLY A 1 82 ? 7.643 3.528 -12.167 1.00 84.81 82 GLY A C 1
ATOM 632 O O . GLY A 1 82 ? 6.727 4.321 -12.402 1.00 84.81 82 GLY A O 1
ATOM 63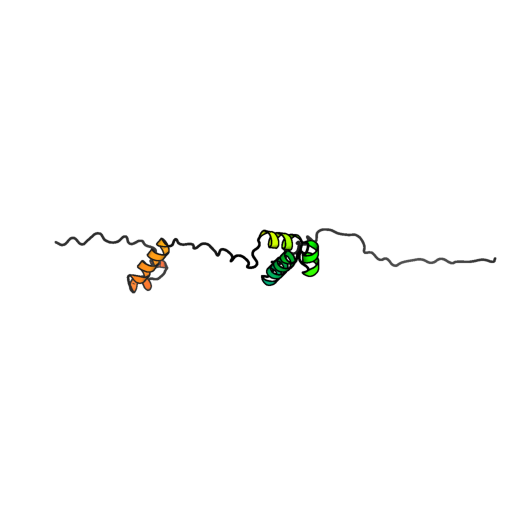3 N N . ARG A 1 83 ? 8.915 3.800 -12.460 1.00 85.38 83 ARG A N 1
ATOM 634 C CA . ARG A 1 83 ? 9.297 4.997 -13.211 1.00 85.38 83 ARG A CA 1
ATOM 635 C C . ARG A 1 83 ? 8.593 4.992 -14.570 1.00 85.38 83 ARG A C 1
ATOM 637 O O . ARG A 1 83 ? 8.560 3.960 -15.235 1.00 85.38 83 ARG A O 1
ATOM 644 N N . THR A 1 84 ? 8.052 6.136 -14.977 1.00 86.56 84 THR A N 1
ATOM 645 C CA . THR A 1 84 ? 7.497 6.291 -16.323 1.00 86.56 84 THR A CA 1
ATOM 646 C C . THR A 1 84 ? 8.597 6.080 -17.372 1.00 86.56 84 THR A C 1
ATOM 648 O O . THR A 1 84 ? 9.740 6.504 -17.145 1.00 86.56 84 THR A O 1
ATOM 651 N N . PRO A 1 85 ? 8.294 5.408 -18.495 1.00 88.25 85 PRO A N 1
ATOM 652 C CA . PRO A 1 85 ? 9.254 5.242 -19.579 1.00 88.25 85 PRO A CA 1
ATOM 653 C C . PRO A 1 85 ? 9.683 6.614 -20.118 1.00 88.25 85 PRO A C 1
ATOM 655 O O . PRO A 1 85 ? 8.923 7.580 -20.067 1.00 88.25 85 PRO A O 1
ATOM 658 N N . LYS A 1 86 ? 10.939 6.715 -20.569 1.00 89.62 86 LYS A N 1
ATOM 659 C CA . LYS A 1 86 ? 11.499 7.962 -21.126 1.00 89.62 86 LYS A CA 1
ATOM 660 C C . LYS A 1 86 ? 11.131 8.184 -22.594 1.00 89.62 86 LYS A C 1
ATOM 662 O O . LYS A 1 86 ? 11.250 9.305 -23.066 1.00 89.62 86 LYS A O 1
ATOM 667 N N . LEU A 1 87 ? 10.778 7.109 -23.288 1.00 89.50 87 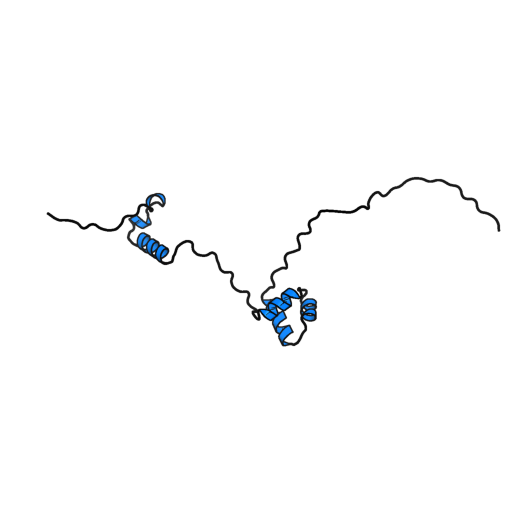LEU A N 1
ATOM 668 C CA . LEU A 1 87 ? 10.444 7.067 -24.707 1.00 89.50 87 LEU A CA 1
ATOM 669 C C . LEU A 1 87 ? 8.971 6.693 -24.824 1.00 89.50 87 LEU A C 1
ATOM 671 O O . LEU A 1 87 ? 8.482 5.909 -23.999 1.00 89.50 87 LEU A O 1
ATOM 675 N N . SER A 1 88 ? 8.283 7.266 -25.808 1.00 90.25 88 SER A N 1
ATOM 676 C CA . SER A 1 88 ? 6.933 6.824 -26.147 1.00 90.25 88 SER A CA 1
ATOM 677 C C . SER A 1 88 ? 6.975 5.437 -26.798 1.00 90.25 88 SER A C 1
ATOM 679 O O . SER A 1 88 ? 8.045 4.949 -27.172 1.00 90.25 88 SER A O 1
ATOM 681 N N . GLU A 1 89 ? 5.826 4.774 -26.914 1.00 90.12 89 GLU A N 1
ATOM 682 C CA . GLU A 1 89 ? 5.751 3.467 -27.582 1.00 90.12 89 GLU A CA 1
ATOM 683 C C . GLU A 1 89 ? 6.169 3.594 -29.057 1.00 90.12 89 GLU A C 1
ATOM 685 O O . GLU A 1 89 ? 6.966 2.797 -29.545 1.00 90.12 89 GLU A O 1
ATOM 690 N N . GLU A 1 90 ? 5.785 4.691 -29.713 1.00 90.94 90 GLU A N 1
ATOM 691 C CA . GLU A 1 90 ? 6.155 4.986 -31.100 1.00 90.94 90 GLU A CA 1
ATOM 692 C C . GLU A 1 90 ? 7.662 5.237 -31.259 1.00 90.94 90 GLU A C 1
ATOM 694 O O . GLU A 1 90 ? 8.264 4.858 -32.262 1.00 90.94 90 GLU A O 1
ATOM 699 N N . ASP A 1 91 ? 8.306 5.875 -30.277 1.00 88.94 91 ASP A N 1
ATOM 700 C CA . ASP A 1 91 ? 9.762 6.039 -30.272 1.00 88.94 91 ASP A CA 1
ATOM 701 C C . ASP A 1 91 ? 10.487 4.697 -30.151 1.00 88.94 91 ASP A C 1
ATOM 703 O O . ASP A 1 91 ? 11.519 4.486 -30.792 1.00 88.94 91 ASP A O 1
ATOM 707 N N . VAL A 1 92 ? 9.960 3.793 -29.324 1.00 92.38 92 VAL A N 1
ATOM 708 C CA . VAL A 1 92 ? 10.516 2.448 -29.157 1.00 92.38 92 VAL A CA 1
ATOM 709 C C . VAL A 1 92 ? 10.406 1.670 -30.463 1.00 92.38 92 VAL A C 1
ATOM 711 O O . VAL A 1 92 ? 11.408 1.103 -30.899 1.00 92.38 92 VAL A O 1
ATOM 714 N N . ASP A 1 93 ? 9.250 1.709 -31.124 1.00 92.81 93 ASP A N 1
ATOM 715 C CA . ASP A 1 93 ? 9.043 1.044 -32.413 1.00 92.81 93 ASP A CA 1
ATOM 716 C C . ASP A 1 93 ? 9.978 1.600 -33.490 1.00 92.81 93 ASP A C 1
ATOM 718 O O . ASP A 1 93 ? 10.650 0.835 -34.182 1.00 92.81 93 ASP A O 1
ATOM 722 N N . ARG A 1 94 ? 10.152 2.928 -33.551 1.00 89.75 94 ARG A N 1
ATOM 723 C CA . ARG A 1 94 ? 11.130 3.561 -34.453 1.00 89.75 94 ARG A CA 1
ATOM 724 C C . ARG A 1 94 ? 12.553 3.058 -34.219 1.00 89.75 94 ARG A C 1
ATOM 726 O O . ARG A 1 94 ? 13.287 2.806 -35.175 1.00 89.75 94 ARG A O 1
ATOM 733 N N . VAL A 1 95 ? 12.957 2.896 -32.959 1.00 90.19 95 VAL A N 1
ATOM 734 C CA . VAL A 1 95 ? 14.280 2.354 -32.617 1.00 90.19 95 VAL A CA 1
ATOM 735 C C . VAL A 1 95 ? 14.383 0.876 -33.006 1.00 90.19 95 VAL A C 1
ATOM 737 O O . VAL A 1 95 ? 15.411 0.467 -33.550 1.00 90.19 95 VAL A O 1
ATOM 740 N N . ILE A 1 96 ? 13.342 0.074 -32.770 1.00 91.31 96 ILE A N 1
ATOM 741 C CA . ILE A 1 96 ? 13.305 -1.348 -33.141 1.00 91.31 96 ILE A CA 1
ATOM 742 C C . ILE A 1 96 ? 13.431 -1.512 -34.657 1.00 91.31 96 ILE A C 1
ATOM 744 O O . ILE A 1 96 ? 14.283 -2.285 -35.109 1.00 91.31 96 ILE A O 1
ATOM 748 N N . ASP A 1 97 ? 12.647 -0.765 -35.432 1.00 92.44 97 ASP A N 1
ATOM 749 C CA . ASP A 1 97 ? 12.676 -0.781 -36.895 1.00 92.44 97 ASP A CA 1
ATOM 750 C C . ASP A 1 97 ? 14.054 -0.382 -37.420 1.00 92.44 97 ASP A C 1
ATOM 752 O O . ASP A 1 97 ? 14.645 -1.069 -38.260 1.00 92.44 97 ASP A O 1
ATOM 756 N N . TRP A 1 98 ? 14.634 0.677 -36.853 1.00 87.75 98 TRP A N 1
ATOM 757 C CA . TRP A 1 98 ? 15.965 1.140 -37.220 1.00 87.75 98 TRP A CA 1
ATOM 758 C C . TRP A 1 98 ? 17.045 0.077 -36.949 1.00 87.75 98 TRP A C 1
ATOM 760 O O . TRP A 1 98 ? 17.818 -0.256 -37.852 1.00 87.75 98 TRP A O 1
ATOM 770 N N . ILE A 1 99 ? 17.071 -0.541 -35.760 1.00 88.94 99 ILE A N 1
ATOM 771 C CA . ILE A 1 99 ? 18.034 -1.609 -35.411 1.00 88.94 99 ILE A CA 1
ATOM 772 C C . ILE A 1 99 ? 17.823 -2.871 -36.271 1.00 88.94 99 ILE A C 1
ATOM 774 O O . ILE A 1 99 ? 18.778 -3.604 -36.581 1.00 88.94 99 ILE A O 1
ATOM 778 N N . SER A 1 100 ? 16.577 -3.151 -36.650 1.00 89.62 100 SER A N 1
ATOM 779 C CA . SER A 1 100 ? 16.201 -4.351 -37.401 1.00 89.62 100 SER A CA 1
ATOM 780 C C . SER A 1 100 ? 16.459 -4.217 -38.902 1.00 89.62 100 SER A C 1
ATOM 782 O O . SER A 1 100 ? 16.794 -5.219 -39.535 1.00 89.62 100 SER A O 1
ATOM 784 N N . SER A 1 101 ? 16.422 -2.994 -39.444 1.00 88.44 101 SER A N 1
ATOM 785 C CA . SER A 1 101 ? 16.562 -2.684 -40.876 1.00 88.44 101 SER A CA 1
ATOM 786 C C . SER A 1 101 ? 17.811 -3.270 -41.545 1.00 88.44 101 SER A C 1
ATOM 788 O O . SER A 1 101 ? 17.752 -3.731 -42.684 1.00 88.44 101 SER A O 1
ATOM 790 N N . SER A 1 102 ? 18.969 -3.268 -40.871 1.00 85.31 102 SER A N 1
ATOM 791 C CA . SER A 1 102 ? 20.200 -3.805 -41.453 1.00 85.31 102 SER A CA 1
ATOM 792 C C . SER A 1 102 ? 21.256 -4.200 -40.417 1.00 85.31 102 SER A C 1
ATOM 794 O O . SER A 1 102 ? 21.320 -3.678 -39.301 1.00 85.31 102 SER A O 1
ATOM 796 N N . LYS A 1 103 ? 22.174 -5.094 -40.819 1.00 84.44 103 LYS A N 1
ATOM 797 C CA . LYS A 1 103 ? 23.362 -5.443 -40.013 1.00 84.44 103 LYS A CA 1
ATOM 798 C C . LYS A 1 103 ? 24.279 -4.238 -39.770 1.00 84.44 103 LYS A C 1
ATOM 800 O O . LYS A 1 103 ? 24.952 -4.204 -38.742 1.00 84.44 103 LYS A O 1
ATOM 805 N N . ARG A 1 104 ? 24.319 -3.283 -40.707 1.00 84.31 104 ARG A N 1
ATOM 806 C CA . ARG A 1 104 ? 25.131 -2.061 -40.619 1.00 84.31 104 ARG A CA 1
ATOM 807 C C . ARG A 1 104 ? 24.592 -1.144 -39.526 1.00 84.31 104 ARG A C 1
ATOM 809 O O . ARG A 1 104 ? 25.348 -0.766 -38.640 1.00 84.31 104 ARG A O 1
ATOM 816 N N . THR A 1 105 ? 23.290 -0.874 -39.551 1.00 83.31 105 THR A N 1
ATOM 817 C CA . THR A 1 105 ? 22.598 -0.012 -38.586 1.00 83.31 105 THR A CA 1
ATOM 818 C C . THR A 1 105 ? 22.734 -0.544 -37.157 1.00 83.31 105 THR A C 1
ATOM 820 O O . THR A 1 105 ? 23.124 0.184 -36.251 1.00 83.31 105 THR A O 1
ATOM 823 N N . ARG A 1 106 ? 22.561 -1.859 -36.969 1.00 83.56 106 ARG A N 1
ATOM 824 C CA . ARG A 1 106 ? 22.732 -2.534 -35.670 1.00 83.56 106 ARG A CA 1
ATOM 825 C C . ARG A 1 106 ? 24.142 -2.447 -35.082 1.00 83.56 106 ARG A C 1
ATOM 827 O O . ARG A 1 106 ? 24.304 -2.508 -33.870 1.00 83.56 106 ARG A O 1
ATOM 834 N N . ARG A 1 107 ? 25.168 -2.392 -35.935 1.00 86.50 107 ARG A N 1
ATOM 835 C CA . ARG A 1 107 ? 26.584 -2.355 -35.528 1.00 86.50 107 ARG A CA 1
ATOM 836 C C . ARG A 1 107 ? 27.157 -0.941 -35.532 1.00 86.50 107 ARG A C 1
ATOM 838 O O . ARG A 1 107 ? 28.363 -0.775 -35.357 1.00 86.50 107 ARG A O 1
ATOM 845 N N . MET A 1 108 ? 26.318 0.065 -35.761 1.00 83.31 108 MET A N 1
ATOM 846 C CA . MET A 1 108 ? 26.766 1.442 -35.827 1.00 83.31 108 MET A CA 1
ATOM 847 C C . MET A 1 108 ? 27.111 1.935 -34.415 1.00 83.31 108 MET A C 1
ATOM 849 O O . MET A 1 108 ? 26.322 1.734 -33.490 1.00 83.31 108 MET A O 1
ATOM 853 N N . PRO A 1 109 ? 28.289 2.551 -34.207 1.00 81.75 109 PRO A N 1
ATOM 854 C CA . PRO A 1 109 ? 28.660 3.056 -32.894 1.00 81.75 109 PRO A CA 1
ATOM 855 C C . PRO A 1 109 ? 27.695 4.166 -32.471 1.00 81.75 109 PRO A C 1
ATOM 857 O O . PRO A 1 109 ? 27.259 4.969 -33.297 1.00 81.75 109 PRO A O 1
ATOM 860 N N . TYR A 1 110 ? 27.394 4.230 -31.173 1.00 71.62 110 TYR A N 1
ATOM 861 C CA . TYR A 1 110 ? 26.388 5.132 -30.597 1.00 71.62 110 TYR A CA 1
ATOM 862 C C . TYR A 1 110 ? 26.545 6.601 -31.039 1.00 71.62 110 TYR A C 1
ATOM 864 O O . TYR A 1 110 ? 25.562 7.281 -31.309 1.00 71.62 110 TYR A O 1
ATOM 872 N N . CYS A 1 111 ? 27.783 7.072 -31.221 1.00 75.38 111 CYS A N 1
ATOM 873 C CA . CYS A 1 111 ? 28.098 8.434 -31.663 1.00 75.38 111 CYS A CA 1
ATOM 874 C C . CYS A 1 111 ? 27.706 8.766 -33.116 1.00 75.38 111 CYS A C 1
ATOM 876 O O . CYS A 1 111 ? 27.744 9.931 -33.500 1.00 75.38 111 CYS A O 1
ATOM 878 N N . LYS A 1 112 ? 27.366 7.770 -33.939 1.00 68.56 112 LYS A N 1
ATOM 879 C CA . LYS A 1 112 ? 26.999 7.952 -35.352 1.00 68.56 112 LYS A CA 1
ATOM 880 C C . LYS A 1 112 ? 25.494 7.824 -35.606 1.00 68.56 112 LYS A C 1
ATOM 882 O O . LYS A 1 112 ? 25.055 8.161 -36.696 1.00 68.56 112 LYS A O 1
ATOM 887 N N . GLY A 1 113 ? 24.714 7.357 -34.627 1.00 57.56 113 GLY A N 1
ATOM 888 C CA . GLY A 1 113 ? 23.296 7.001 -34.780 1.00 57.56 113 GLY A CA 1
ATOM 889 C C . GLY A 1 113 ? 22.276 8.143 -34.693 1.00 57.56 113 GLY A C 1
ATOM 890 O O . GLY A 1 113 ? 21.087 7.861 -34.733 1.00 57.56 113 GLY A O 1
ATOM 891 N N . THR A 1 114 ? 22.695 9.405 -34.560 1.00 52.00 114 THR A N 1
ATOM 892 C CA . THR A 1 114 ? 21.788 10.551 -34.322 1.00 52.00 114 THR A CA 1
ATOM 893 C C . THR A 1 114 ? 21.793 11.594 -35.441 1.00 52.00 114 THR A C 1
ATOM 895 O O . THR A 1 114 ? 21.513 12.765 -35.193 1.00 52.00 114 THR A O 1
ATOM 898 N N . LEU A 1 115 ? 22.145 11.209 -36.666 1.00 48.88 115 LEU A N 1
ATOM 899 C CA . LEU A 1 115 ? 21.962 12.063 -37.839 1.00 48.88 115 LEU A CA 1
ATOM 900 C C . LEU A 1 115 ? 20.800 11.475 -38.631 1.00 48.88 115 LEU A C 1
ATOM 902 O O . LEU A 1 115 ? 20.942 10.422 -39.244 1.00 48.88 115 LEU A O 1
ATOM 906 N N . GLY A 1 116 ? 19.632 12.108 -38.505 1.00 51.84 116 GLY A N 1
ATOM 907 C CA . GLY A 1 116 ? 18.419 11.706 -39.203 1.00 51.84 116 GLY A CA 1
ATOM 908 C C . GLY A 1 116 ? 18.661 11.644 -40.707 1.00 51.84 116 GLY A C 1
ATOM 909 O O . GLY A 1 116 ? 18.949 12.660 -41.333 1.00 51.84 116 GLY A O 1
ATOM 910 N N . GLU A 1 117 ? 18.543 10.447 -41.271 1.00 46.91 117 GLU A N 1
ATOM 911 C CA . GLU A 1 117 ? 18.348 10.261 -42.704 1.00 46.91 117 GLU A CA 1
ATOM 912 C C . GLU A 1 117 ? 16.851 10.031 -42.933 1.00 46.91 117 GLU A C 1
ATOM 914 O O . GLU A 1 117 ? 16.319 8.950 -42.680 1.00 46.91 117 GLU A O 1
ATOM 919 N N . GLU A 1 118 ? 16.178 11.093 -43.375 1.00 45.19 118 GLU A N 1
ATOM 920 C CA . GLU A 1 118 ? 14.879 11.037 -44.049 1.00 45.19 118 GLU A CA 1
ATOM 921 C C . GLU A 1 118 ? 15.005 10.163 -45.317 1.00 45.19 118 GLU A C 1
ATOM 923 O O . GLU A 1 118 ? 15.947 10.352 -46.096 1.00 45.19 118 GLU A O 1
ATOM 928 N N . PRO A 1 119 ? 14.097 9.202 -45.567 1.00 49.06 119 PRO A N 1
ATOM 929 C CA . PRO A 1 119 ? 14.223 8.304 -46.706 1.00 49.06 119 PRO A CA 1
ATOM 930 C C . PRO A 1 119 ? 13.734 8.944 -48.018 1.00 49.06 119 PRO A C 1
ATOM 932 O O . PRO A 1 119 ? 12.555 9.237 -48.187 1.00 49.06 119 PRO A O 1
ATOM 935 N N . GLY A 1 120 ? 14.637 9.018 -49.000 1.00 45.75 120 GLY A N 1
ATOM 936 C CA . GLY A 1 120 ? 14.329 8.672 -50.394 1.00 45.75 120 GLY A CA 1
ATOM 937 C C . GLY A 1 120 ? 13.744 9.758 -51.305 1.00 45.75 120 GLY A C 1
ATOM 938 O O . GLY A 1 120 ? 12.560 9.725 -51.637 1.00 45.75 120 GLY A O 1
ATOM 939 N N . ALA A 1 121 ? 14.606 10.611 -51.868 1.00 39.97 121 ALA A N 1
ATOM 940 C CA . ALA A 1 121 ? 14.349 11.219 -53.176 1.00 39.97 121 ALA A CA 1
ATOM 941 C C . ALA A 1 121 ? 14.893 10.278 -54.265 1.00 39.97 121 ALA A C 1
ATOM 943 O O . ALA A 1 121 ? 16.092 10.022 -54.339 1.00 39.97 121 ALA A O 1
ATOM 944 N N . LYS A 1 122 ? 13.963 9.713 -55.038 1.00 45.56 122 LYS A N 1
ATOM 945 C CA . LYS A 1 122 ? 14.142 8.648 -56.031 1.00 45.56 122 LYS A CA 1
ATOM 946 C C . LYS A 1 122 ? 15.159 8.985 -57.124 1.00 45.56 122 LYS A C 1
ATOM 948 O O . LYS A 1 122 ? 15.210 10.117 -57.605 1.00 45.56 122 LYS A O 1
ATOM 953 N N . ASP A 1 123 ? 15.855 7.939 -57.560 1.00 48.25 123 ASP A N 1
ATOM 954 C CA . ASP A 1 123 ? 16.627 7.850 -58.794 1.00 48.25 123 ASP A CA 1
ATOM 955 C C . ASP A 1 123 ? 15.873 8.466 -59.984 1.00 48.25 123 ASP A C 1
ATOM 957 O O . ASP A 1 123 ? 14.724 8.113 -60.269 1.00 48.25 123 ASP A O 1
ATOM 961 N N . ARG A 1 124 ? 16.529 9.393 -60.691 1.00 47.69 124 ARG A N 1
ATOM 962 C CA . ARG A 1 124 ? 16.130 9.823 -62.032 1.00 47.69 124 ARG A CA 1
ATOM 963 C C . ARG A 1 124 ? 17.191 9.338 -63.012 1.00 47.69 124 ARG A C 1
ATOM 965 O O . ARG A 1 124 ? 18.257 9.930 -63.132 1.00 47.69 124 ARG A O 1
ATOM 972 N N . GLU A 1 125 ? 16.838 8.244 -63.665 1.00 40.53 125 GLU A N 1
ATOM 973 C CA . GLU A 1 125 ? 17.451 7.676 -64.861 1.00 40.53 125 GLU A CA 1
ATOM 974 C C . GLU A 1 125 ? 17.481 8.706 -66.006 1.00 40.53 125 GLU A C 1
ATOM 976 O O . GLU A 1 125 ? 16.482 9.396 -66.236 1.00 40.53 125 GLU A O 1
ATOM 981 N N . GLN A 1 126 ? 18.623 8.807 -66.693 1.00 45.06 126 GLN A N 1
ATOM 982 C CA . GLN A 1 126 ? 18.758 9.173 -68.109 1.00 45.06 126 GLN A CA 1
ATOM 983 C C . GLN A 1 126 ? 19.971 8.448 -68.688 1.00 45.06 126 GLN A C 1
ATOM 985 O O . GLN A 1 126 ? 21.026 8.461 -68.014 1.00 45.06 126 GLN A O 1
#

InterPro domains:
  IPR009057 Homedomain-like superfamily [SSF46689] (32-102)

Radius of gyration: 37.76 Å; chains: 1; bounding box: 50×32×149 Å

pLDDT: mean 74.89, std 19.38, range [39.97, 96.5]